Protein AF-A0A7K3NNM2-F1 (afdb_monomer_lite)

Structure (mmCIF, N/CA/C/O backbone):
data_AF-A0A7K3NNM2-F1
#
_entry.id   AF-A0A7K3NNM2-F1
#
loop_
_atom_site.group_PDB
_atom_site.id
_atom_site.type_symbol
_atom_site.label_atom_id
_atom_site.label_alt_id
_atom_site.label_comp_id
_atom_site.label_asym_id
_atom_site.label_entity_id
_atom_site.label_seq_id
_atom_site.pdbx_PDB_ins_code
_atom_site.Cartn_x
_atom_site.Cartn_y
_atom_site.Cartn_z
_atom_site.occupancy
_atom_site.B_iso_or_equiv
_atom_site.auth_seq_id
_atom_site.auth_comp_id
_atom_site.auth_asym_id
_atom_site.auth_atom_id
_atom_site.pdbx_PDB_model_num
ATOM 1 N N . MET A 1 1 ? 0.310 48.696 33.690 1.00 55.62 1 MET A N 1
ATOM 2 C CA . MET A 1 1 ? -0.389 47.398 33.503 1.00 55.62 1 MET A CA 1
ATOM 3 C C . MET A 1 1 ? -0.186 46.757 32.123 1.00 55.62 1 MET A C 1
ATOM 5 O O . MET A 1 1 ? -0.027 45.548 32.090 1.00 55.62 1 MET A O 1
ATOM 9 N N . ARG A 1 2 ? -0.108 47.506 31.006 1.00 59.81 2 ARG A N 1
ATOM 10 C CA . ARG A 1 2 ? 0.073 46.940 29.644 1.00 59.81 2 ARG A CA 1
ATOM 11 C C . ARG A 1 2 ? 1.343 46.089 29.453 1.00 59.81 2 ARG A C 1
ATOM 13 O O . ARG A 1 2 ? 1.249 44.982 28.946 1.00 59.81 2 ARG A O 1
ATOM 20 N N . ILE A 1 3 ? 2.492 46.555 29.951 1.00 65.06 3 ILE A N 1
ATOM 21 C CA . ILE A 1 3 ? 3.791 45.855 29.834 1.00 65.06 3 ILE A CA 1
ATOM 22 C C . ILE A 1 3 ? 3.766 44.475 30.513 1.00 65.06 3 ILE A C 1
ATOM 24 O O . ILE A 1 3 ? 4.333 43.512 30.011 1.00 65.06 3 ILE A O 1
ATOM 28 N N . ARG A 1 4 ? 3.049 44.359 31.635 1.00 65.56 4 ARG A N 1
ATOM 29 C CA . ARG A 1 4 ? 2.955 43.121 32.416 1.00 65.56 4 ARG A CA 1
ATOM 30 C C . ARG A 1 4 ? 2.168 42.036 31.668 1.00 65.56 4 ARG A C 1
ATOM 32 O O . ARG A 1 4 ? 2.555 40.872 31.702 1.00 65.56 4 ARG A O 1
ATOM 39 N N . ASN A 1 5 ? 1.135 42.437 30.925 1.00 67.75 5 ASN A N 1
ATOM 40 C CA . ASN A 1 5 ? 0.360 41.537 30.070 1.00 67.75 5 ASN A CA 1
ATOM 41 C C . ASN A 1 5 ? 1.146 41.133 28.816 1.00 67.75 5 ASN A C 1
ATOM 43 O O . ASN A 1 5 ? 1.059 39.985 28.399 1.00 67.75 5 ASN A O 1
ATOM 47 N N . SER A 1 6 ? 1.954 42.037 28.252 1.00 71.19 6 SER A N 1
ATOM 48 C CA . SER A 1 6 ? 2.845 41.721 27.127 1.00 71.19 6 SER A CA 1
ATOM 49 C C . SER A 1 6 ? 3.920 40.699 27.507 1.00 71.19 6 SER A C 1
ATOM 51 O O . SER A 1 6 ? 4.190 39.788 26.733 1.00 71.19 6 SER A O 1
ATOM 53 N N . ILE A 1 7 ? 4.484 40.804 28.716 1.00 77.38 7 ILE A N 1
ATOM 54 C CA . ILE A 1 7 ? 5.451 39.825 29.236 1.00 77.38 7 ILE A CA 1
ATOM 55 C C . ILE A 1 7 ? 4.769 38.474 29.475 1.00 77.38 7 ILE A C 1
ATOM 57 O O . ILE A 1 7 ? 5.290 37.448 29.049 1.00 77.38 7 ILE A O 1
ATOM 61 N N . ALA A 1 8 ? 3.584 38.461 30.092 1.00 76.44 8 ALA A N 1
ATOM 62 C CA . ALA A 1 8 ? 2.829 37.225 30.300 1.00 76.44 8 ALA A CA 1
ATOM 63 C C . ALA A 1 8 ? 2.472 36.537 28.970 1.00 76.44 8 ALA A C 1
ATOM 65 O O . ALA A 1 8 ? 2.639 35.327 28.838 1.00 76.44 8 ALA A O 1
ATOM 66 N N . LEU A 1 9 ? 2.056 37.310 27.961 1.00 83.25 9 LEU A N 1
ATOM 67 C CA . LEU A 1 9 ? 1.757 36.793 26.628 1.00 83.25 9 LEU A CA 1
ATOM 68 C C . LEU A 1 9 ? 3.010 36.221 25.950 1.00 83.25 9 LEU A C 1
ATOM 70 O O . LEU A 1 9 ? 2.953 35.131 25.390 1.00 83.25 9 LEU A O 1
ATOM 74 N N . ALA A 1 10 ? 4.149 36.913 26.050 1.00 80.94 10 ALA A N 1
ATOM 75 C CA . ALA A 1 10 ? 5.415 36.441 25.493 1.00 80.94 10 ALA A CA 1
ATOM 76 C C . ALA A 1 10 ? 5.859 35.110 26.120 1.00 80.94 10 ALA A C 1
ATOM 78 O O . ALA A 1 10 ? 6.292 34.210 25.404 1.00 80.94 10 ALA A O 1
ATOM 79 N N . VAL A 1 11 ? 5.690 34.951 27.436 1.00 84.06 11 VAL A N 1
ATOM 80 C CA . VAL A 1 11 ? 6.007 33.699 28.141 1.00 84.06 11 VAL A CA 1
ATOM 81 C C . VAL A 1 11 ? 5.080 32.563 27.701 1.00 84.06 11 VAL A C 1
ATOM 83 O O . VAL A 1 11 ? 5.553 31.456 27.454 1.00 84.06 11 VAL A O 1
ATOM 86 N N . VAL A 1 12 ? 3.780 32.822 27.539 1.00 84.75 12 VAL A N 1
ATOM 87 C CA . VAL A 1 12 ? 2.823 31.807 27.061 1.00 84.75 12 VAL A CA 1
ATOM 88 C C . VAL A 1 12 ? 3.140 31.374 25.629 1.00 84.75 12 VAL A C 1
ATOM 90 O O . VAL A 1 12 ? 3.158 30.178 25.346 1.00 84.75 12 VAL A O 1
ATOM 93 N N . VAL A 1 13 ? 3.455 32.316 24.737 1.00 84.25 13 VAL A N 1
ATOM 94 C CA . VAL A 1 13 ? 3.855 32.006 23.354 1.00 84.25 13 VAL A CA 1
ATOM 95 C C . VAL A 1 13 ? 5.139 31.180 23.333 1.00 84.25 13 VAL A C 1
ATOM 97 O O . VAL A 1 13 ? 5.210 30.188 22.610 1.00 84.25 13 VAL A O 1
ATOM 100 N N . LEU A 1 14 ? 6.123 31.529 24.166 1.00 88.56 14 LEU A N 1
ATOM 101 C CA . LEU A 1 14 ? 7.366 30.771 24.289 1.00 88.56 14 LEU A CA 1
ATOM 102 C C . LEU A 1 14 ? 7.102 29.330 24.751 1.00 88.56 14 LEU A C 1
ATOM 104 O O . LEU A 1 14 ? 7.646 28.392 24.175 1.00 88.56 14 LEU A O 1
ATOM 108 N N . LEU A 1 15 ? 6.234 29.140 25.748 1.00 85.44 15 LEU A N 1
ATOM 109 C CA . LEU A 1 15 ? 5.868 27.815 26.255 1.00 85.44 15 LEU A CA 1
ATOM 110 C C . LEU A 1 15 ? 5.147 26.969 25.202 1.00 85.44 15 LEU A C 1
ATOM 112 O O . LEU A 1 15 ? 5.466 25.790 25.049 1.00 85.44 15 LEU A O 1
ATOM 116 N N . LEU A 1 16 ? 4.222 27.562 24.443 1.00 82.81 16 LEU A N 1
ATOM 117 C CA . LEU A 1 16 ? 3.543 26.880 23.338 1.00 82.81 16 LEU A CA 1
ATOM 118 C C . LEU A 1 16 ? 4.524 26.495 22.227 1.00 82.81 16 LEU A C 1
ATOM 120 O O . LEU A 1 16 ? 4.447 25.388 21.698 1.00 82.81 16 LEU A O 1
ATOM 124 N N . PHE A 1 17 ? 5.484 27.368 21.917 1.00 82.69 17 PHE A N 1
ATOM 125 C CA . PHE A 1 17 ? 6.507 27.105 20.908 1.00 82.69 17 PHE A CA 1
ATOM 126 C C . PHE A 1 17 ? 7.436 25.960 21.328 1.00 82.69 17 PHE A C 1
ATOM 128 O O . PHE A 1 17 ? 7.659 25.024 20.563 1.00 82.69 17 PHE A O 1
ATOM 135 N N . VAL A 1 18 ? 7.914 25.976 22.576 1.00 83.69 18 VAL A N 1
ATOM 136 C CA . VAL A 1 18 ? 8.746 24.900 23.137 1.00 83.69 18 VAL A CA 1
ATOM 137 C C . VAL A 1 18 ? 7.967 23.586 23.214 1.00 83.69 18 VAL A C 1
ATOM 139 O O . VAL A 1 18 ? 8.508 22.539 22.865 1.00 83.69 18 VAL A O 1
ATOM 142 N N . SER A 1 19 ? 6.691 23.624 23.609 1.00 80.44 19 SER A N 1
ATOM 143 C CA . SER A 1 19 ? 5.825 22.441 23.650 1.00 80.44 19 SER A CA 1
ATOM 144 C C . SER A 1 19 ? 5.589 21.855 22.254 1.00 80.44 19 SER A C 1
ATOM 146 O O . SER A 1 19 ? 5.716 20.645 22.078 1.00 80.44 19 SER A O 1
ATOM 148 N N . GLY A 1 20 ? 5.343 22.699 21.247 1.00 73.00 20 GLY A N 1
ATOM 149 C CA . GLY A 1 20 ? 5.196 22.283 19.851 1.00 73.00 20 GLY A CA 1
ATOM 150 C C . GLY A 1 20 ? 6.476 21.672 19.277 1.00 73.00 20 GLY A C 1
ATOM 151 O O . GLY A 1 20 ? 6.425 20.614 18.651 1.00 73.00 20 GLY A O 1
ATOM 152 N N . ILE A 1 21 ? 7.640 22.271 19.556 1.00 76.00 21 ILE A N 1
ATOM 153 C CA . ILE A 1 21 ? 8.944 21.707 19.172 1.00 76.00 21 ILE A CA 1
ATOM 154 C C . ILE A 1 21 ? 9.175 20.366 19.869 1.00 76.00 21 ILE A C 1
ATOM 156 O O . ILE A 1 21 ? 9.575 19.403 19.223 1.00 76.00 21 ILE A O 1
ATOM 160 N N . PHE A 1 22 ? 8.898 20.268 21.170 1.00 76.19 22 PHE A N 1
ATOM 161 C CA . PHE A 1 22 ? 9.049 19.020 21.914 1.00 76.19 22 PHE A CA 1
ATOM 162 C C . PHE A 1 22 ? 8.107 17.929 21.391 1.00 76.19 22 PHE A C 1
ATOM 164 O O . PHE A 1 22 ? 8.519 16.777 21.263 1.00 76.19 22 PHE A O 1
ATOM 171 N N . TYR A 1 23 ? 6.872 18.286 21.029 1.00 71.81 23 TYR A N 1
ATOM 172 C CA . TYR A 1 23 ? 5.923 17.379 20.391 1.00 71.81 23 TYR A CA 1
ATOM 173 C C . TYR A 1 23 ? 6.449 16.898 19.032 1.00 71.81 23 TYR A C 1
ATOM 175 O O . TYR A 1 23 ? 6.486 15.694 18.796 1.00 71.81 23 TYR A O 1
ATOM 183 N N . HIS A 1 24 ? 6.962 17.788 18.179 1.00 63.34 24 HIS A N 1
ATOM 184 C CA . HIS A 1 24 ? 7.594 17.397 16.914 1.00 63.34 24 HIS A CA 1
ATOM 185 C C . HIS A 1 24 ? 8.869 16.565 17.102 1.00 63.34 24 HIS A C 1
ATOM 187 O O . HIS A 1 24 ? 9.098 15.631 16.345 1.00 63.34 24 HIS A O 1
ATOM 193 N N . LEU A 1 25 ? 9.689 16.826 18.117 1.00 64.81 25 LEU A N 1
ATOM 194 C CA . LEU A 1 25 ? 10.891 16.027 18.378 1.00 64.81 25 LEU A CA 1
ATOM 195 C C . LEU A 1 25 ? 10.556 14.644 18.952 1.00 64.81 25 LEU A C 1
ATOM 197 O O . LEU A 1 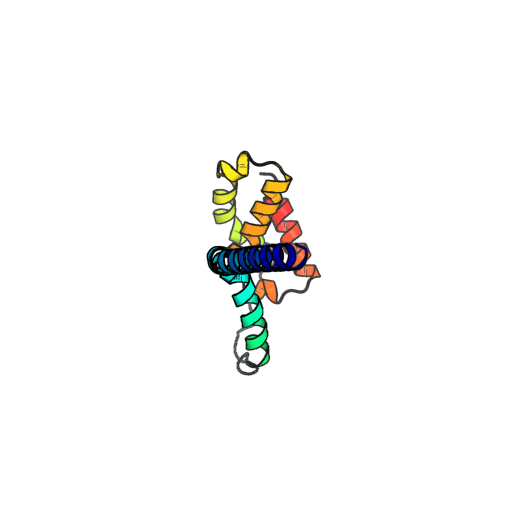25 ? 11.234 13.665 18.639 1.00 64.81 25 LEU A O 1
ATOM 201 N N . ARG A 1 26 ? 9.517 14.546 19.791 1.00 63.56 26 ARG A N 1
ATOM 202 C CA . ARG A 1 26 ? 9.120 13.293 20.447 1.00 63.56 26 ARG A CA 1
ATOM 203 C C . ARG A 1 26 ? 8.217 12.425 19.573 1.00 63.56 26 ARG A C 1
ATOM 205 O O . ARG A 1 26 ? 8.406 11.214 19.555 1.00 63.56 26 ARG A O 1
ATOM 212 N N . TYR A 1 27 ? 7.286 13.031 18.838 1.00 55.19 27 TYR A N 1
ATOM 213 C CA . TYR A 1 27 ? 6.331 12.335 17.970 1.00 55.19 27 TYR A CA 1
ATOM 214 C C . TYR A 1 27 ? 6.691 12.410 16.483 1.00 55.19 27 TYR A C 1
ATOM 216 O O . TYR A 1 27 ? 6.454 11.442 15.773 1.00 55.19 27 TYR A O 1
ATOM 224 N N . GLY A 1 28 ? 7.372 13.457 16.009 1.00 50.22 28 GLY A N 1
ATOM 225 C CA . GLY A 1 28 ? 7.900 13.514 14.632 1.00 50.22 28 GLY A CA 1
ATOM 226 C C . GLY A 1 28 ? 9.063 12.548 14.380 1.00 50.22 28 GLY A C 1
ATOM 227 O O . GLY A 1 28 ? 9.503 12.375 13.248 1.00 50.22 28 GLY A O 1
ATOM 228 N N . ARG A 1 29 ? 9.530 11.828 15.410 1.00 49.62 29 ARG A N 1
ATOM 229 C CA . ARG A 1 29 ? 10.414 10.669 15.235 1.00 49.62 29 ARG A CA 1
ATOM 230 C C . ARG A 1 29 ? 9.691 9.463 14.605 1.00 49.62 29 ARG A C 1
ATOM 232 O O . ARG A 1 29 ? 10.370 8.601 14.050 1.00 49.62 29 ARG A O 1
ATOM 239 N N . HIS A 1 30 ? 8.351 9.430 14.611 1.00 48.19 30 HIS A N 1
ATOM 240 C CA . HIS A 1 30 ? 7.566 8.501 13.785 1.00 48.19 30 HIS A CA 1
ATOM 241 C C . HIS A 1 30 ? 7.544 8.881 12.291 1.00 48.19 30 HIS A C 1
ATOM 243 O O . HIS A 1 30 ? 7.291 8.011 11.463 1.00 48.19 30 HIS A O 1
ATOM 249 N N . ASP A 1 31 ? 7.940 10.107 11.924 1.00 48.66 31 ASP A N 1
ATOM 250 C CA . ASP A 1 31 ? 8.125 10.539 10.529 1.00 48.66 31 ASP A CA 1
ATOM 251 C C . ASP A 1 31 ? 9.563 10.311 10.035 1.00 48.66 31 ASP A C 1
ATOM 253 O O . ASP A 1 31 ? 10.072 11.007 9.152 1.00 48.66 31 ASP A O 1
ATOM 257 N N . THR A 1 32 ? 10.236 9.286 10.568 1.00 50.78 32 THR A N 1
ATOM 258 C CA . THR A 1 32 ? 11.532 8.812 10.051 1.00 50.78 32 THR A CA 1
ATOM 259 C C . THR A 1 32 ? 11.439 8.396 8.577 1.00 50.78 32 THR A C 1
ATOM 261 O O . THR A 1 32 ? 12.444 8.336 7.877 1.00 50.78 32 THR A O 1
ATOM 264 N N . PHE A 1 33 ? 10.226 8.140 8.081 1.00 51.91 33 PHE A N 1
ATOM 265 C CA . PHE A 1 33 ? 9.964 7.779 6.695 1.00 51.91 33 PHE A CA 1
ATOM 266 C C . PHE A 1 33 ? 10.054 8.977 5.738 1.00 51.91 33 PHE A C 1
ATOM 268 O O . PHE A 1 33 ? 10.675 8.867 4.684 1.00 51.91 33 PHE A O 1
ATOM 275 N N . MET A 1 34 ? 9.498 10.138 6.107 1.00 47.22 34 MET A N 1
ATOM 276 C CA . MET A 1 34 ? 9.496 11.327 5.242 1.00 47.22 34 MET A CA 1
ATOM 277 C C . MET A 1 34 ? 10.884 11.981 5.183 1.00 47.22 34 MET A C 1
ATOM 279 O O . MET A 1 34 ? 11.313 12.441 4.125 1.00 47.22 34 MET A O 1
ATOM 283 N N . SER A 1 35 ? 11.627 11.961 6.295 1.00 50.78 35 SER A N 1
ATOM 284 C CA . SER A 1 35 ? 13.013 12.438 6.338 1.00 50.78 35 SER A CA 1
ATOM 285 C C . SER A 1 35 ? 13.969 11.522 5.567 1.00 50.78 35 SER A C 1
ATOM 287 O O . SER A 1 35 ? 14.782 12.031 4.798 1.00 50.78 35 SER A O 1
ATOM 289 N N . ASN A 1 36 ? 13.817 10.194 5.659 1.00 54.31 36 ASN A N 1
ATOM 290 C CA . ASN A 1 36 ? 14.580 9.252 4.830 1.00 54.31 36 ASN A CA 1
ATOM 291 C C . ASN A 1 36 ? 14.208 9.348 3.343 1.00 54.31 36 ASN A C 1
ATOM 293 O O . ASN A 1 36 ? 15.085 9.262 2.488 1.00 54.31 36 ASN A O 1
ATOM 297 N N . PHE A 1 37 ? 12.935 9.583 3.012 1.00 57.19 37 PHE A N 1
ATOM 298 C CA . PHE A 1 37 ? 12.489 9.765 1.629 1.00 57.19 37 PHE A CA 1
ATOM 299 C C . PHE A 1 37 ? 13.085 11.029 0.988 1.00 57.19 37 PHE A C 1
ATOM 301 O O . PHE A 1 37 ? 13.518 10.999 -0.165 1.00 57.19 37 PHE A O 1
ATOM 308 N N . LEU A 1 38 ? 13.165 12.132 1.740 1.00 54.94 38 LEU A N 1
ATOM 309 C CA . LEU A 1 38 ? 13.778 13.379 1.272 1.00 54.94 38 LEU A CA 1
ATOM 310 C C . LEU A 1 38 ? 15.313 13.306 1.236 1.00 54.94 38 LEU A C 1
ATOM 312 O O . LEU A 1 38 ? 15.911 13.802 0.280 1.00 54.94 38 LEU A O 1
ATOM 316 N N . ALA A 1 39 ? 15.946 12.649 2.213 1.00 54.50 39 ALA A N 1
ATOM 317 C CA . ALA A 1 39 ? 17.393 12.432 2.232 1.00 54.50 39 ALA A CA 1
ATOM 318 C C . ALA A 1 39 ? 17.854 11.528 1.073 1.00 54.50 39 ALA A C 1
ATOM 320 O O . ALA A 1 39 ? 18.817 11.852 0.376 1.00 54.50 39 ALA A O 1
ATOM 321 N N . TRP A 1 40 ? 17.116 10.450 0.783 1.00 50.28 40 TRP A N 1
ATOM 322 C CA . TRP A 1 40 ? 17.470 9.516 -0.289 1.00 50.28 40 TRP A CA 1
ATOM 323 C C . TRP A 1 40 ? 17.348 10.140 -1.685 1.00 50.28 40 TRP A C 1
ATOM 325 O O . TRP A 1 40 ? 18.173 9.866 -2.558 1.00 50.28 40 TRP A O 1
ATOM 335 N N . LYS A 1 41 ? 16.389 11.059 -1.884 1.00 54.50 41 LYS A N 1
ATOM 336 C CA . LYS A 1 41 ? 16.210 11.805 -3.143 1.00 54.50 41 LYS A CA 1
ATOM 337 C C . LYS A 1 41 ? 17.414 12.695 -3.492 1.00 54.50 41 LYS A C 1
ATOM 339 O O . LYS A 1 41 ? 17.606 13.024 -4.662 1.00 54.50 41 LYS A O 1
ATOM 344 N N . HIS A 1 42 ? 18.221 13.076 -2.498 1.00 46.88 42 HIS A N 1
ATOM 345 C CA . HIS A 1 42 ? 19.447 13.851 -2.697 1.00 46.88 42 HIS A CA 1
ATOM 346 C C . HIS A 1 42 ? 20.657 12.958 -3.023 1.00 46.88 42 HIS A C 1
ATOM 348 O O . HIS A 1 42 ? 21.463 13.316 -3.880 1.00 46.88 42 HIS A O 1
ATOM 354 N N . GLU A 1 43 ? 20.745 11.771 -2.416 1.00 45.00 43 GLU A N 1
ATOM 355 C CA . GLU A 1 43 ? 21.813 10.788 -2.668 1.00 45.00 43 GLU A CA 1
ATOM 356 C C . GLU A 1 43 ? 21.704 10.118 -4.048 1.00 45.00 43 GLU A C 1
ATOM 358 O O . GLU A 1 43 ? 22.712 9.786 -4.672 1.00 45.00 43 GLU A O 1
ATOM 363 N N . SER A 1 44 ? 20.491 9.979 -4.596 1.00 46.84 44 SER A N 1
ATOM 364 C CA . SER A 1 44 ? 20.309 9.362 -5.922 1.00 46.84 44 SER A CA 1
ATOM 365 C C . SER A 1 44 ? 20.781 10.242 -7.087 1.00 46.84 44 SER A C 1
ATOM 367 O O . SER A 1 44 ? 20.818 9.774 -8.224 1.00 46.84 44 SER A O 1
ATOM 369 N N . ARG A 1 45 ? 21.132 11.513 -6.841 1.00 49.53 45 ARG A N 1
ATOM 370 C CA . ARG A 1 45 ? 21.570 12.453 -7.886 1.00 49.53 45 ARG A CA 1
ATOM 371 C C . ARG A 1 45 ? 23.088 12.443 -8.113 1.00 49.53 45 ARG A C 1
ATOM 373 O O . ARG A 1 45 ? 23.537 12.946 -9.137 1.00 49.53 45 ARG A O 1
ATOM 380 N N . SER A 1 46 ? 23.861 11.855 -7.199 1.00 46.03 46 SER A N 1
ATOM 381 C CA . SER A 1 46 ? 25.331 11.785 -7.248 1.00 46.03 46 SER A CA 1
ATOM 382 C C . SER A 1 46 ? 25.888 10.387 -7.565 1.00 46.03 46 SER A C 1
ATOM 384 O O . SER A 1 46 ? 27.056 10.270 -7.924 1.00 46.03 46 SER A O 1
ATOM 386 N N . GLY A 1 47 ? 25.074 9.329 -7.507 1.00 44.69 47 GLY A N 1
ATOM 387 C CA . GLY A 1 47 ? 25.481 7.942 -7.788 1.00 44.69 47 GLY A CA 1
ATOM 388 C C . GLY A 1 47 ? 25.333 7.523 -9.254 1.00 44.69 47 GLY A C 1
ATOM 389 O O . GLY A 1 47 ? 24.684 6.524 -9.550 1.00 44.69 47 GLY A O 1
ATOM 390 N N . GLY A 1 48 ? 25.872 8.313 -10.183 1.00 46.66 48 GLY A N 1
ATOM 391 C CA . GLY A 1 48 ? 25.870 8.026 -11.618 1.00 46.66 48 GLY A CA 1
ATOM 392 C C . GLY A 1 48 ? 27.133 7.296 -12.073 1.00 46.66 48 GLY A C 1
ATOM 393 O O . GLY A 1 48 ? 27.983 7.914 -12.705 1.00 46.66 48 GLY A O 1
ATOM 394 N N . ARG A 1 49 ? 27.276 6.008 -11.752 1.00 44.66 49 ARG A N 1
ATOM 395 C CA . ARG A 1 49 ? 28.166 5.038 -12.427 1.00 44.66 49 ARG A CA 1
ATOM 396 C C . ARG A 1 49 ? 27.851 3.642 -11.885 1.00 44.66 49 ARG A C 1
ATOM 398 O O . ARG A 1 49 ? 27.557 3.513 -10.708 1.00 44.66 49 ARG A O 1
ATOM 405 N N . ASP A 1 50 ? 27.888 2.642 -12.760 1.00 45.97 50 ASP A N 1
ATOM 406 C CA . ASP A 1 50 ? 27.666 1.206 -12.497 1.00 45.97 50 ASP A CA 1
ATOM 407 C C . ASP A 1 50 ? 26.224 0.674 -12.581 1.00 45.97 50 ASP A C 1
ATOM 409 O O . ASP A 1 50 ? 25.752 -0.092 -11.743 1.00 45.97 50 ASP A O 1
ATOM 413 N N . VAL A 1 51 ? 25.536 0.983 -13.685 1.00 51.16 51 VAL A N 1
ATOM 414 C CA . VAL A 1 51 ? 24.399 0.174 -14.176 1.00 51.16 51 VAL A CA 1
ATOM 415 C C . VAL A 1 51 ? 24.802 -0.495 -15.497 1.00 51.16 51 VAL A C 1
ATOM 417 O O . VAL A 1 51 ? 24.199 -0.260 -16.537 1.00 51.16 51 VAL A O 1
ATOM 420 N N . GLY A 1 52 ? 25.906 -1.249 -15.469 1.00 45.88 52 GLY A N 1
ATOM 421 C CA . GLY A 1 52 ? 26.535 -1.824 -16.666 1.00 45.88 52 GLY A CA 1
ATOM 422 C C . GLY A 1 52 ? 26.157 -3.268 -17.011 1.00 45.88 52 GLY A C 1
ATOM 423 O O . GLY A 1 52 ? 26.229 -3.615 -18.177 1.00 45.88 52 GLY A O 1
ATOM 424 N N . ASP A 1 53 ? 25.718 -4.102 -16.059 1.00 43.72 53 ASP A N 1
ATOM 425 C CA . ASP A 1 53 ? 25.660 -5.562 -16.289 1.00 43.72 53 ASP A CA 1
ATOM 426 C C . ASP A 1 53 ? 24.467 -6.264 -15.614 1.00 43.72 53 ASP A C 1
ATOM 428 O O . ASP A 1 53 ? 24.606 -7.229 -14.859 1.00 43.72 53 ASP A O 1
ATOM 432 N N . ARG A 1 54 ? 23.238 -5.810 -15.883 1.00 48.09 54 ARG A N 1
ATOM 433 C CA . ARG A 1 54 ? 22.044 -6.623 -15.592 1.00 48.09 54 ARG A CA 1
ATOM 434 C C . ARG A 1 54 ? 21.455 -7.135 -16.898 1.00 48.09 54 ARG A C 1
ATOM 436 O O . ARG A 1 54 ? 20.976 -6.345 -17.706 1.00 48.09 54 ARG A O 1
ATOM 443 N N . ARG A 1 55 ? 21.481 -8.466 -17.078 1.00 47.09 55 ARG A N 1
ATOM 444 C CA . ARG A 1 55 ? 20.718 -9.181 -18.121 1.00 47.09 55 ARG A CA 1
ATOM 445 C C . ARG A 1 55 ? 19.311 -8.575 -18.212 1.00 47.09 55 ARG A C 1
ATOM 447 O O . ARG A 1 55 ? 18.741 -8.315 -17.149 1.00 47.09 55 ARG A O 1
ATOM 454 N N . PRO A 1 56 ? 18.754 -8.366 -19.422 1.00 42.66 56 PRO A N 1
ATOM 455 C CA . PRO A 1 56 ? 17.435 -7.769 -19.572 1.00 42.66 56 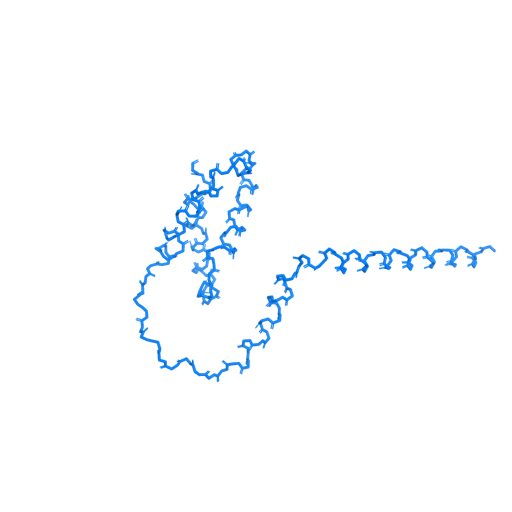PRO A CA 1
ATOM 456 C C . PRO A 1 56 ? 16.459 -8.625 -18.764 1.00 42.66 56 PRO A C 1
ATOM 458 O O . PRO A 1 56 ? 16.334 -9.822 -19.051 1.00 42.66 56 PRO A O 1
ATOM 461 N N . PRO A 1 57 ? 15.854 -8.091 -17.688 1.00 51.53 57 PRO A N 1
ATOM 462 C CA . PRO A 1 57 ? 14.945 -8.887 -16.893 1.00 51.53 57 PRO A CA 1
ATOM 463 C C . PRO A 1 57 ? 13.815 -9.307 -17.825 1.00 51.53 57 PRO A C 1
ATOM 465 O O . PRO A 1 57 ? 13.282 -8.477 -18.564 1.00 51.53 57 PRO A O 1
ATOM 468 N N . GLN A 1 58 ? 13.485 -10.601 -17.815 1.00 54.12 58 GLN A N 1
ATOM 469 C CA . GLN A 1 58 ? 12.246 -11.088 -18.409 1.00 54.12 58 GLN A CA 1
ATOM 470 C C . GLN A 1 58 ? 11.146 -10.109 -18.001 1.00 54.12 58 GLN A C 1
ATOM 472 O O . GLN A 1 58 ? 11.014 -9.798 -16.814 1.00 54.12 58 GLN A O 1
ATOM 477 N N . THR A 1 59 ? 10.442 -9.544 -18.977 1.00 68.81 59 THR A N 1
ATOM 478 C CA . THR A 1 59 ? 9.401 -8.536 -18.775 1.00 68.81 59 THR A CA 1
ATOM 479 C C . THR A 1 59 ? 8.201 -9.198 -18.112 1.00 68.81 59 THR A C 1
ATOM 481 O O . THR A 1 59 ? 7.187 -9.486 -18.742 1.00 68.81 59 THR A O 1
ATOM 484 N N . ILE A 1 60 ? 8.333 -9.493 -16.818 1.00 72.94 60 ILE A N 1
ATOM 485 C CA . ILE A 1 60 ? 7.239 -9.969 -15.985 1.00 72.94 60 ILE A CA 1
ATOM 486 C C . ILE A 1 60 ? 6.153 -8.890 -16.063 1.00 72.94 60 ILE A C 1
ATOM 488 O O . ILE A 1 60 ? 6.446 -7.722 -15.776 1.00 72.94 60 ILE A O 1
ATOM 492 N N . PRO A 1 61 ? 4.914 -9.240 -16.452 1.00 85.94 61 PRO A N 1
ATOM 493 C CA . PRO A 1 61 ? 3.818 -8.287 -16.482 1.00 85.94 61 P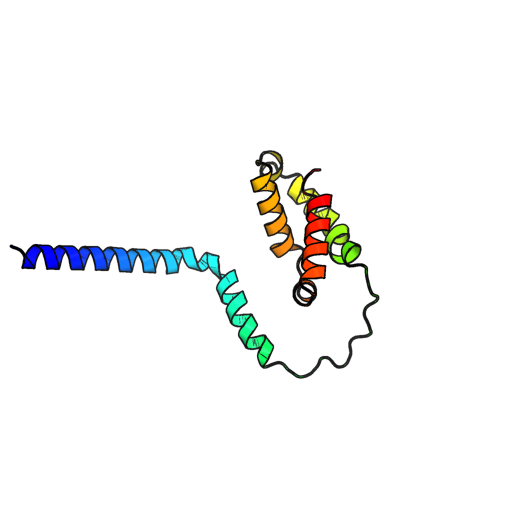RO A CA 1
ATOM 494 C C . PRO A 1 61 ? 3.679 -7.577 -15.132 1.00 85.94 61 PRO A C 1
ATOM 496 O O . PRO A 1 61 ? 3.777 -8.208 -14.079 1.00 85.94 61 PRO A O 1
ATOM 499 N N . LEU A 1 62 ? 3.424 -6.266 -15.146 1.00 84.81 62 LEU A N 1
ATOM 500 C CA . LEU A 1 62 ? 3.326 -5.465 -13.918 1.00 84.81 62 LEU A CA 1
ATOM 501 C C . LEU A 1 62 ? 2.281 -6.019 -12.932 1.00 84.81 62 LEU A C 1
ATOM 503 O O . LEU A 1 62 ? 2.497 -5.977 -11.723 1.00 84.81 62 LEU A O 1
ATOM 507 N N . SER A 1 63 ? 1.189 -6.598 -13.441 1.00 84.50 63 SER A N 1
ATOM 508 C CA . SER A 1 63 ? 0.185 -7.295 -12.628 1.00 84.50 63 SER A CA 1
ATOM 509 C C . SER A 1 63 ? 0.770 -8.508 -11.904 1.00 84.50 63 SER A C 1
ATOM 511 O O . SER A 1 63 ? 0.613 -8.629 -10.694 1.00 84.50 63 SER A O 1
ATOM 513 N N . ALA A 1 64 ? 1.524 -9.354 -12.606 1.00 86.56 64 ALA A N 1
ATOM 514 C CA . ALA A 1 64 ? 2.157 -10.527 -12.012 1.00 86.56 64 ALA A CA 1
ATOM 515 C C . ALA A 1 64 ? 3.176 -10.128 -10.938 1.00 86.56 64 ALA A C 1
ATOM 517 O O . ALA A 1 64 ? 3.269 -10.749 -9.878 1.00 86.56 64 ALA A O 1
ATOM 518 N N . ARG A 1 65 ? 3.912 -9.040 -11.187 1.00 84.94 65 ARG A N 1
ATOM 519 C CA . ARG A 1 65 ? 4.952 -8.552 -10.283 1.00 84.94 65 ARG A CA 1
ATOM 520 C C . ARG A 1 65 ? 4.405 -7.919 -9.002 1.00 84.94 65 ARG A C 1
ATOM 522 O O . ARG A 1 65 ? 4.965 -8.176 -7.939 1.00 84.94 65 ARG A O 1
ATOM 529 N N . TYR A 1 66 ? 3.364 -7.094 -9.102 1.00 90.19 66 TYR A N 1
ATOM 530 C CA . TYR A 1 66 ? 2.893 -6.255 -7.990 1.00 90.19 66 TYR A CA 1
ATOM 531 C C . TYR A 1 66 ? 1.523 -6.652 -7.433 1.00 90.19 66 TYR A C 1
ATOM 533 O O . TYR A 1 66 ? 1.206 -6.302 -6.304 1.00 90.19 66 TYR A O 1
ATOM 541 N N . VAL A 1 67 ? 0.701 -7.378 -8.188 1.00 89.31 67 VAL A N 1
ATOM 542 C CA . VAL A 1 67 ? -0.642 -7.787 -7.751 1.00 89.31 67 VAL A CA 1
ATOM 543 C C . VAL A 1 67 ? -0.636 -9.256 -7.355 1.00 89.31 67 VAL A C 1
ATOM 545 O O . VAL A 1 67 ? -0.953 -9.572 -6.210 1.00 89.31 67 VAL A O 1
ATOM 548 N N . ASP A 1 68 ? -0.219 -10.146 -8.256 1.00 89.56 68 ASP A N 1
ATOM 549 C CA . ASP A 1 68 ? -0.315 -11.595 -8.031 1.00 89.56 68 ASP A CA 1
ATOM 550 C C . ASP A 1 68 ? 0.711 -12.076 -7.003 1.00 89.56 68 ASP A C 1
ATOM 552 O O . ASP A 1 68 ? 0.382 -12.837 -6.096 1.00 89.56 68 ASP A O 1
ATOM 556 N N . LYS A 1 69 ? 1.945 -11.562 -7.074 1.00 87.00 69 LYS A N 1
ATOM 557 C CA . LYS A 1 69 ? 2.993 -11.869 -6.092 1.00 87.00 69 LYS A CA 1
ATOM 558 C C . LYS A 1 69 ? 2.613 -11.462 -4.662 1.00 87.00 69 LYS A C 1
ATOM 560 O O . LYS A 1 69 ? 3.041 -12.115 -3.718 1.00 87.00 69 LYS A O 1
ATOM 565 N N . ALA A 1 70 ? 1.823 -10.400 -4.507 1.00 87.31 70 ALA A N 1
ATOM 566 C CA . ALA A 1 70 ? 1.394 -9.885 -3.208 1.00 87.31 70 ALA A CA 1
ATOM 567 C C . ALA A 1 70 ? 0.177 -10.630 -2.627 1.00 87.31 70 ALA A C 1
ATOM 569 O O . ALA A 1 70 ? -0.151 -10.437 -1.458 1.00 87.31 70 ALA A O 1
ATOM 570 N N . ALA A 1 71 ? -0.487 -11.489 -3.413 1.00 88.62 71 ALA A N 1
ATOM 571 C CA . ALA A 1 71 ? -1.697 -12.204 -3.012 1.00 88.62 71 ALA A CA 1
ATOM 572 C C . ALA A 1 71 ? -1.629 -12.895 -1.632 1.00 88.62 71 ALA A C 1
ATOM 574 O O . ALA A 1 71 ? -2.571 -12.703 -0.861 1.00 88.62 71 ALA A O 1
ATOM 575 N N . PRO A 1 72 ? -0.576 -13.663 -1.269 1.00 88.56 72 PRO A N 1
ATOM 576 C CA . PRO A 1 72 ? -0.539 -14.340 0.029 1.00 88.56 72 PRO A CA 1
ATOM 577 C C . PRO A 1 72 ? -0.496 -13.356 1.205 1.00 88.56 72 PRO A C 1
ATOM 579 O O . PRO A 1 72 ? -1.263 -13.501 2.157 1.00 88.56 72 PRO A O 1
ATOM 582 N N . ASP A 1 73 ? 0.338 -12.319 1.122 1.00 88.69 73 ASP A N 1
ATOM 583 C CA . ASP A 1 73 ? 0.495 -11.349 2.209 1.00 88.69 73 ASP A CA 1
ATOM 584 C C . ASP A 1 73 ? -0.749 -10.462 2.349 1.00 88.69 73 ASP A C 1
ATOM 586 O O . ASP A 1 73 ? -1.207 -10.173 3.459 1.00 88.69 73 ASP A O 1
ATOM 590 N N . VAL A 1 74 ? -1.350 -10.076 1.218 1.00 91.19 74 VAL A N 1
ATOM 591 C CA . VAL A 1 74 ? -2.600 -9.309 1.199 1.00 91.19 74 VAL A CA 1
ATOM 592 C C . VAL A 1 74 ? -3.753 -10.140 1.753 1.00 91.19 74 VAL A C 1
ATOM 594 O O . VAL A 1 74 ? -4.543 -9.609 2.527 1.00 91.19 74 VAL A O 1
ATOM 597 N N . ALA A 1 75 ? -3.842 -11.435 1.429 1.00 88.62 75 ALA A N 1
ATOM 598 C CA . ALA A 1 75 ? -4.888 -12.319 1.947 1.00 88.62 75 ALA A CA 1
ATOM 599 C C . ALA A 1 75 ? -4.872 -12.393 3.482 1.00 88.62 75 ALA A C 1
ATOM 601 O O . ALA A 1 75 ? -5.925 -12.314 4.121 1.00 88.62 75 ALA A O 1
ATOM 602 N N . ILE A 1 76 ? -3.680 -12.468 4.084 1.00 89.12 76 ILE A N 1
ATOM 603 C CA . ILE A 1 76 ? -3.518 -12.415 5.541 1.00 89.12 76 ILE A CA 1
ATOM 604 C C . ILE A 1 76 ? -3.987 -11.052 6.063 1.00 89.12 76 ILE A C 1
ATOM 606 O O . ILE A 1 76 ? -4.813 -10.994 6.974 1.00 89.12 76 ILE A O 1
ATOM 610 N N . PHE A 1 77 ? -3.536 -9.954 5.454 1.00 91.00 77 PHE A N 1
ATOM 611 C CA . PHE A 1 77 ? -3.896 -8.599 5.871 1.00 91.00 77 PHE A CA 1
ATOM 612 C C . PHE A 1 77 ? -5.407 -8.324 5.822 1.00 91.00 77 PHE A C 1
ATOM 614 O O . PHE A 1 77 ? -5.985 -7.865 6.811 1.00 91.00 77 PHE A O 1
ATOM 621 N N . VAL A 1 78 ? -6.079 -8.656 4.716 1.00 90.38 78 VAL A N 1
ATOM 622 C CA . VAL A 1 78 ? -7.527 -8.423 4.559 1.00 90.38 78 VAL A CA 1
ATOM 623 C C . VAL A 1 78 ? -8.374 -9.350 5.432 1.00 90.38 78 VAL A C 1
ATOM 625 O O . VAL A 1 78 ? -9.549 -9.075 5.676 1.00 90.38 78 VAL A O 1
ATOM 628 N N . SER A 1 79 ? -7.796 -10.446 5.935 1.00 89.62 79 SER A N 1
ATOM 629 C CA . SER A 1 79 ? -8.463 -11.332 6.891 1.00 89.62 79 SER A CA 1
ATOM 630 C C . SER A 1 79 ? -8.507 -10.773 8.319 1.00 89.62 79 SER A C 1
ATOM 632 O O . SER A 1 79 ? -9.316 -11.236 9.128 1.00 89.62 79 SER A O 1
ATOM 634 N N . THR A 1 80 ? -7.694 -9.755 8.629 1.00 90.88 80 THR A N 1
ATOM 635 C CA . THR A 1 80 ? -7.619 -9.174 9.975 1.00 90.88 80 THR A CA 1
ATOM 636 C C . THR A 1 80 ? -8.946 -8.517 10.396 1.00 90.88 80 THR A C 1
ATOM 638 O O . THR A 1 80 ? -9.629 -7.892 9.573 1.00 90.88 80 THR A O 1
ATOM 641 N N . PRO A 1 81 ? -9.334 -8.591 11.687 1.00 89.38 81 PRO A N 1
ATOM 642 C CA . PRO A 1 81 ? -10.554 -7.946 12.182 1.00 89.38 81 PRO A CA 1
ATOM 643 C C . PRO A 1 81 ? -10.567 -6.433 11.949 1.00 89.38 81 PRO A C 1
ATOM 645 O O . PRO A 1 81 ? -11.617 -5.856 11.674 1.00 89.38 81 PRO A O 1
ATOM 648 N N . GLU A 1 82 ? -9.396 -5.804 12.034 1.00 87.75 82 GLU A N 1
ATOM 649 C CA . GLU A 1 82 ? -9.209 -4.368 11.838 1.00 87.75 82 GLU A CA 1
ATOM 650 C C . GLU A 1 82 ? -9.459 -3.907 10.405 1.00 87.75 82 GLU A C 1
ATOM 652 O O . GLU A 1 82 ? -9.793 -2.741 10.190 1.00 87.75 82 GLU A O 1
ATOM 657 N N . PHE A 1 83 ? -9.237 -4.782 9.424 1.00 89.94 83 PHE A N 1
ATOM 658 C CA . PHE A 1 83 ? -9.561 -4.509 8.034 1.00 89.94 83 PHE A CA 1
ATOM 659 C C . PHE A 1 83 ? -11.035 -4.815 7.766 1.00 89.94 83 PHE A C 1
ATOM 661 O O . PHE A 1 83 ? -11.758 -3.967 7.254 1.00 89.94 83 PHE A O 1
ATOM 668 N N . ARG A 1 84 ? -11.521 -5.994 8.176 1.00 89.12 84 ARG A N 1
ATOM 669 C CA . ARG A 1 84 ? -12.893 -6.451 7.886 1.00 89.12 84 ARG A CA 1
ATOM 670 C C . ARG A 1 84 ? -13.986 -5.576 8.489 1.00 89.12 84 ARG A C 1
ATOM 672 O O . ARG A 1 84 ? -15.020 -5.386 7.861 1.00 89.12 84 ARG A O 1
ATOM 679 N N . LYS A 1 85 ? -13.776 -5.064 9.703 1.00 90.62 85 LYS A N 1
ATOM 680 C CA . LYS A 1 85 ? -14.757 -4.216 10.401 1.00 90.62 85 LYS A CA 1
ATOM 681 C C . LYS A 1 85 ? -14.663 -2.742 10.004 1.00 90.62 85 LYS A C 1
ATOM 683 O O . LYS A 1 85 ? -15.488 -1.948 10.446 1.00 90.62 85 LYS A O 1
ATOM 688 N N . ALA A 1 86 ? -13.655 -2.364 9.219 1.00 90.44 86 ALA A N 1
ATOM 689 C CA . ALA A 1 86 ? -13.446 -0.978 8.850 1.00 90.44 86 ALA A CA 1
ATOM 690 C C . ALA A 1 86 ? -14.411 -0.531 7.731 1.00 90.44 86 ALA A C 1
ATOM 692 O O . ALA A 1 86 ? -14.697 -1.301 6.804 1.00 90.44 86 ALA A O 1
ATOM 693 N N . PRO A 1 87 ? -14.867 0.733 7.770 1.00 92.25 87 PRO A N 1
ATOM 694 C CA . PRO A 1 87 ? -15.531 1.386 6.646 1.00 92.25 87 PRO A CA 1
ATOM 695 C C . PRO A 1 87 ? -14.728 1.287 5.335 1.00 92.25 87 PRO A C 1
ATOM 697 O O . PRO A 1 87 ? -13.512 1.082 5.342 1.00 92.25 87 PRO A O 1
ATOM 700 N N . LEU A 1 88 ? -15.402 1.394 4.185 1.00 89.81 88 LEU A N 1
ATOM 701 C CA . LEU A 1 88 ? -14.793 1.170 2.862 1.00 89.81 88 LEU A CA 1
ATOM 702 C C . LEU A 1 88 ? -13.647 2.149 2.543 1.00 89.81 88 LEU A C 1
ATOM 704 O O . LEU A 1 88 ? -12.628 1.751 1.983 1.00 89.81 88 LEU A O 1
ATOM 708 N N . ASP A 1 89 ? -13.808 3.414 2.905 1.00 90.56 89 ASP A N 1
ATOM 709 C CA . ASP A 1 89 ? -12.801 4.472 2.810 1.00 90.56 89 ASP A CA 1
ATOM 710 C C . ASP A 1 89 ? -11.553 4.145 3.643 1.00 90.56 89 ASP A C 1
ATOM 712 O O . ASP A 1 89 ? -10.431 4.218 3.136 1.00 90.56 89 ASP A O 1
ATOM 716 N N . ILE A 1 90 ? -11.744 3.662 4.874 1.00 90.19 90 ILE A N 1
ATOM 717 C CA . ILE A 1 90 ? -10.648 3.225 5.746 1.00 90.19 90 ILE A CA 1
ATOM 718 C C . ILE A 1 90 ? -9.966 1.970 5.192 1.00 90.19 90 ILE A C 1
ATOM 720 O O . ILE A 1 90 ? -8.739 1.887 5.205 1.00 90.19 90 ILE A O 1
ATOM 724 N N . ARG A 1 91 ? -10.722 1.010 4.644 1.00 91.00 91 ARG A N 1
ATOM 725 C CA . ARG A 1 91 ? -10.153 -0.164 3.960 1.00 91.00 91 ARG A CA 1
ATOM 726 C C . ARG A 1 91 ? -9.301 0.235 2.758 1.00 91.00 91 ARG A C 1
ATOM 728 O O . ARG A 1 91 ? -8.207 -0.299 2.590 1.00 91.00 91 ARG A O 1
ATOM 735 N N . ARG A 1 92 ? -9.753 1.206 1.960 1.00 90.38 92 ARG A N 1
ATOM 736 C CA . ARG A 1 92 ? -8.983 1.744 0.830 1.00 90.38 92 ARG A CA 1
ATOM 737 C C . ARG A 1 92 ? -7.672 2.371 1.294 1.00 90.38 92 ARG A C 1
ATOM 739 O O . ARG A 1 92 ? -6.633 2.059 0.721 1.00 90.38 92 ARG A O 1
ATOM 746 N N . MET A 1 93 ? -7.704 3.200 2.336 1.00 92.00 93 MET A N 1
ATOM 747 C CA . MET A 1 93 ? -6.485 3.777 2.912 1.00 92.00 93 MET A CA 1
ATOM 748 C C . MET A 1 93 ? -5.527 2.699 3.427 1.00 92.00 93 MET A C 1
ATOM 750 O O . MET A 1 93 ? -4.348 2.722 3.088 1.00 92.00 93 MET A O 1
ATOM 754 N N . LYS A 1 94 ? -6.040 1.718 4.174 1.00 89.12 94 LYS A N 1
ATOM 755 C CA . LYS A 1 94 ? -5.256 0.607 4.728 1.00 89.12 94 LYS A CA 1
ATOM 756 C C . LYS A 1 94 ? -4.599 -0.259 3.652 1.00 89.12 94 LYS A C 1
ATOM 758 O O . LYS A 1 94 ? -3.451 -0.660 3.805 1.00 89.12 94 LYS A O 1
ATOM 763 N N . LEU A 1 95 ? -5.295 -0.541 2.551 1.00 91.94 95 LEU A N 1
ATOM 764 C CA . LEU A 1 95 ? -4.706 -1.257 1.414 1.00 91.94 95 LEU A CA 1
ATOM 765 C C . LEU A 1 95 ? -3.663 -0.427 0.675 1.00 91.94 95 LEU A C 1
ATOM 767 O O . LEU A 1 95 ? -2.677 -0.986 0.203 1.00 91.94 95 LEU A O 1
ATOM 771 N N . LEU A 1 96 ? -3.872 0.886 0.556 1.00 92.94 96 LEU A N 1
ATOM 772 C CA . LEU A 1 96 ? -2.894 1.780 -0.061 1.00 92.94 96 LEU A CA 1
ATOM 773 C C . LEU A 1 96 ? -1.608 1.811 0.770 1.00 92.94 96 LEU A C 1
ATOM 775 O O . LEU A 1 96 ? -0.523 1.670 0.218 1.00 92.94 96 LEU A O 1
ATOM 779 N N . GLU A 1 97 ? -1.745 1.930 2.088 1.00 89.75 97 GLU A N 1
ATOM 780 C CA . GLU A 1 97 ? -0.638 1.852 3.039 1.00 89.75 97 GLU A CA 1
ATOM 781 C C . GLU A 1 97 ? 0.068 0.492 2.974 1.00 89.75 97 GLU A C 1
ATOM 783 O O . GLU A 1 97 ? 1.292 0.422 2.896 1.00 89.75 97 GLU A O 1
ATOM 788 N N . PHE A 1 98 ? -0.687 -0.606 2.925 1.00 91.50 98 PHE A N 1
ATOM 789 C CA . PHE A 1 98 ? -0.101 -1.930 2.746 1.00 91.50 98 PHE A CA 1
ATOM 790 C C . PHE A 1 98 ? 0.708 -2.012 1.445 1.00 91.50 98 PHE A C 1
ATOM 792 O O . PHE A 1 98 ? 1.847 -2.479 1.450 1.00 91.50 98 PHE A O 1
ATOM 799 N N . PHE A 1 99 ? 0.143 -1.534 0.333 1.00 92.56 99 PHE A N 1
ATOM 800 C CA . PHE A 1 99 ? 0.811 -1.549 -0.962 1.00 92.56 99 PHE A CA 1
ATOM 801 C C . PHE A 1 99 ? 2.125 -0.765 -0.918 1.00 92.56 99 PHE A C 1
ATOM 803 O O . PHE A 1 99 ? 3.166 -1.285 -1.316 1.00 92.56 99 PHE A O 1
ATOM 810 N N . THR A 1 100 ? 2.108 0.463 -0.400 1.00 87.88 100 THR A N 1
ATOM 811 C CA . THR A 1 100 ? 3.305 1.311 -0.350 1.00 87.88 100 THR A CA 1
ATOM 812 C C . THR A 1 100 ? 4.385 0.751 0.570 1.00 87.88 100 THR A C 1
ATOM 814 O O . THR A 1 100 ? 5.565 0.918 0.274 1.00 87.88 100 THR A O 1
ATOM 817 N N . LEU A 1 101 ? 4.010 0.067 1.655 1.00 85.38 101 LEU A N 1
ATOM 818 C CA . LEU A 1 101 ? 4.958 -0.460 2.639 1.00 85.38 101 LEU A CA 1
ATOM 819 C C . LEU A 1 101 ? 5.491 -1.858 2.314 1.00 85.38 101 LEU A C 1
ATOM 821 O O . LEU A 1 101 ? 6.606 -2.191 2.718 1.00 85.38 101 LEU A O 1
ATOM 825 N N . LYS A 1 102 ? 4.687 -2.710 1.671 1.00 87.12 102 LYS A N 1
ATOM 826 C CA . LYS A 1 102 ? 4.983 -4.147 1.524 1.00 87.12 102 LYS A CA 1
ATOM 827 C C . LYS A 1 102 ? 5.141 -4.603 0.080 1.00 87.12 102 LYS A C 1
ATOM 829 O O . LYS A 1 102 ? 5.753 -5.641 -0.147 1.00 87.12 102 LYS A O 1
ATOM 834 N N . VAL A 1 103 ? 4.611 -3.850 -0.882 1.00 88.38 103 VAL A N 1
ATOM 835 C CA . VAL A 1 103 ? 4.539 -4.269 -2.291 1.00 88.38 103 VAL A CA 1
ATOM 836 C C . VAL A 1 103 ? 5.365 -3.361 -3.201 1.00 88.38 103 VAL A C 1
ATOM 838 O O . VAL A 1 103 ? 6.046 -3.851 -4.102 1.00 88.38 103 VAL A O 1
ATOM 841 N N . ALA A 1 104 ? 5.330 -2.048 -2.970 1.00 88.75 104 ALA A N 1
ATOM 842 C CA . ALA A 1 104 ? 6.069 -1.069 -3.753 1.00 88.75 104 ALA A CA 1
ATOM 843 C C . ALA A 1 104 ? 7.579 -1.194 -3.495 1.00 88.75 104 ALA A C 1
ATOM 845 O O . ALA A 1 104 ? 8.097 -0.769 -2.464 1.00 88.75 104 ALA A O 1
ATOM 846 N N . ASP A 1 105 ? 8.289 -1.783 -4.455 1.00 85.62 105 ASP A N 1
ATOM 847 C CA . ASP A 1 105 ? 9.743 -1.916 -4.432 1.00 85.62 105 ASP A CA 1
ATOM 848 C C . ASP A 1 105 ? 10.441 -0.738 -5.137 1.00 85.62 105 ASP A C 1
ATOM 850 O O . ASP A 1 105 ? 9.816 0.200 -5.640 1.00 85.62 105 ASP A O 1
ATOM 854 N N . ARG A 1 106 ? 11.778 -0.774 -5.185 1.00 78.12 106 ARG A N 1
ATOM 855 C CA . ARG A 1 106 ? 12.579 0.249 -5.878 1.00 78.12 106 ARG A CA 1
ATOM 856 C C . ARG A 1 106 ? 12.175 0.405 -7.346 1.00 78.12 106 ARG A C 1
ATOM 858 O O . ARG A 1 106 ? 12.174 1.522 -7.854 1.00 78.12 106 ARG A O 1
ATOM 865 N N . ASP A 1 107 ? 11.825 -0.691 -8.009 1.00 80.69 107 ASP A N 1
ATOM 866 C CA . ASP A 1 107 ? 11.478 -0.676 -9.427 1.00 80.69 107 ASP A CA 1
ATOM 867 C C . ASP A 1 107 ? 10.096 -0.056 -9.654 1.00 80.69 107 ASP A C 1
ATOM 869 O O . ASP A 1 107 ? 9.902 0.634 -10.653 1.00 80.69 107 ASP A O 1
ATOM 873 N N . PHE A 1 108 ? 9.171 -0.187 -8.696 1.00 85.44 108 PHE A N 1
ATOM 874 C CA . PHE A 1 108 ? 7.877 0.493 -8.739 1.00 85.44 108 PHE A CA 1
ATOM 875 C C . PHE A 1 108 ? 8.051 2.016 -8.800 1.00 85.44 108 PHE A C 1
ATOM 877 O O . PHE A 1 108 ? 7.343 2.704 -9.534 1.00 85.44 108 PHE A O 1
ATOM 884 N N . MET A 1 109 ? 9.036 2.559 -8.076 1.00 82.19 109 MET A N 1
ATOM 885 C CA . MET A 1 109 ? 9.322 3.999 -8.068 1.00 82.19 109 MET A CA 1
ATOM 886 C C . MET A 1 109 ? 9.854 4.512 -9.412 1.00 82.19 109 MET A C 1
ATOM 888 O O . MET A 1 109 ? 9.661 5.689 -9.727 1.00 82.19 109 MET A O 1
ATOM 892 N N . LEU A 1 110 ? 10.471 3.636 -10.209 1.00 83.62 110 LEU A N 1
ATOM 893 C CA . LEU A 1 110 ? 11.017 3.943 -11.534 1.00 83.62 110 LEU A CA 1
ATOM 894 C C . LEU A 1 110 ? 9.973 3.843 -12.655 1.00 83.62 110 LEU A C 1
ATOM 896 O O . LEU A 1 110 ? 10.247 4.270 -13.775 1.00 83.62 110 LEU A O 1
ATOM 900 N N . LEU A 1 111 ? 8.784 3.303 -12.369 1.00 82.25 111 LEU A N 1
ATOM 901 C CA . LEU A 1 111 ? 7.690 3.243 -13.334 1.00 82.25 111 LEU A CA 1
ATOM 902 C C . LEU A 1 111 ? 7.190 4.645 -13.712 1.00 82.25 111 LEU A C 1
ATOM 904 O O . LEU A 1 111 ? 7.255 5.592 -12.918 1.00 82.25 111 LEU A O 1
ATOM 908 N N . SER A 1 112 ? 6.625 4.748 -14.916 1.00 83.75 112 SER A N 1
ATOM 909 C CA . SER A 1 112 ? 5.886 5.935 -15.340 1.00 83.75 112 SER A CA 1
ATOM 910 C C . SER A 1 112 ? 4.673 6.168 -14.431 1.00 83.75 112 SER A C 1
ATOM 912 O O . SER A 1 112 ? 4.122 5.224 -13.859 1.00 83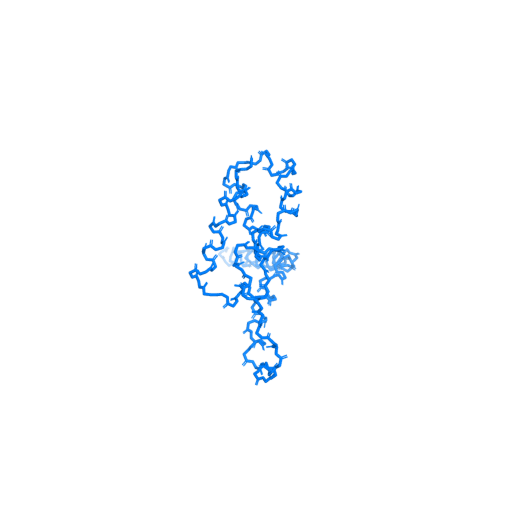.75 112 SER A O 1
ATOM 914 N N . ASP A 1 113 ? 4.212 7.413 -14.309 1.00 87.44 113 ASP A N 1
ATOM 915 C CA . ASP A 1 113 ? 3.025 7.715 -13.496 1.00 87.44 113 ASP A CA 1
ATOM 916 C C . ASP A 1 113 ? 1.770 6.989 -14.014 1.00 87.44 113 ASP A C 1
ATOM 918 O O . ASP A 1 113 ? 0.928 6.555 -13.224 1.00 87.44 113 ASP A O 1
ATOM 922 N N . ALA A 1 114 ? 1.682 6.774 -15.332 1.00 87.62 114 ALA A N 1
ATOM 923 C CA . ALA A 1 114 ? 0.615 5.995 -15.956 1.00 87.62 114 ALA A CA 1
ATOM 924 C C . ALA A 1 114 ? 0.641 4.522 -15.510 1.00 87.62 114 ALA A C 1
ATOM 926 O O . ALA A 1 114 ? -0.400 3.962 -15.156 1.00 87.62 114 ALA A O 1
ATOM 927 N N . ASP A 1 115 ? 1.824 3.907 -15.465 1.00 85.38 115 ASP A N 1
ATOM 928 C CA . ASP A 1 115 ? 1.989 2.518 -15.031 1.00 85.38 115 ASP A CA 1
ATOM 929 C C . ASP A 1 115 ? 1.774 2.361 -13.526 1.00 85.38 115 ASP A C 1
ATOM 931 O O . ASP A 1 115 ? 1.102 1.421 -13.100 1.00 85.38 115 ASP A O 1
ATOM 935 N N . LYS A 1 116 ? 2.264 3.308 -12.716 1.00 86.50 116 LYS A N 1
ATOM 936 C CA . LYS A 1 116 ? 2.000 3.348 -11.268 1.00 86.50 116 LYS A CA 1
ATOM 937 C C . LYS A 1 116 ? 0.506 3.395 -10.990 1.00 86.50 116 LYS A C 1
ATOM 939 O O . LYS A 1 116 ? 0.007 2.593 -10.202 1.00 86.50 116 LYS A O 1
ATOM 944 N N . LYS A 1 117 ? -0.214 4.294 -11.672 1.00 90.88 117 LYS A N 1
ATOM 945 C CA . LYS A 1 117 ? -1.672 4.399 -11.564 1.00 90.88 117 LYS A CA 1
ATOM 946 C C . LYS A 1 117 ? -2.346 3.089 -11.965 1.00 90.88 117 LYS A C 1
ATOM 948 O O . LYS A 1 117 ? -3.180 2.592 -11.219 1.00 90.88 117 LYS A O 1
ATOM 953 N N . LYS A 1 118 ? -1.953 2.495 -13.094 1.00 90.00 118 LYS A N 1
ATOM 954 C CA . LYS A 1 118 ? -2.515 1.226 -13.576 1.00 90.00 118 LYS A CA 1
ATOM 955 C C . LYS A 1 118 ? -2.318 0.084 -12.578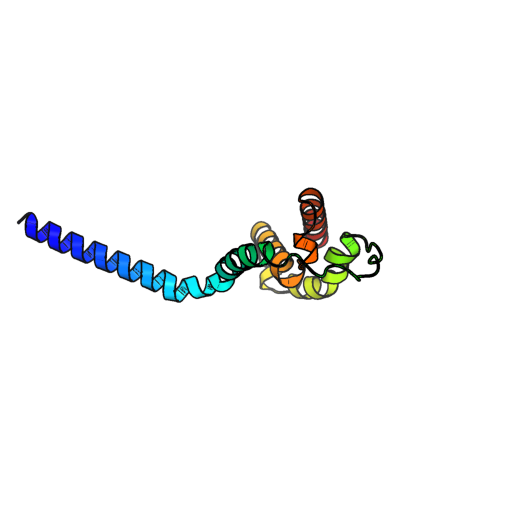 1.00 90.00 118 LYS A C 1
ATOM 957 O O . LYS A 1 118 ? -3.247 -0.679 -12.338 1.00 90.00 118 LYS A O 1
ATOM 962 N N . VAL A 1 119 ? -1.128 -0.036 -1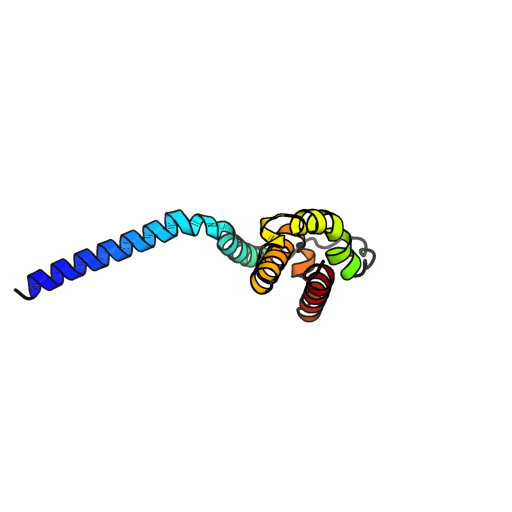1.990 1.00 92.38 119 VAL A N 1
ATOM 963 C CA . VAL A 1 119 ? -0.831 -1.061 -10.979 1.00 92.38 119 VAL A CA 1
ATOM 964 C C . VAL A 1 119 ? -1.662 -0.846 -9.718 1.00 92.38 119 VAL A C 1
ATOM 966 O O . VAL A 1 119 ? -2.248 -1.805 -9.221 1.00 92.38 119 VAL A O 1
ATOM 969 N N . LEU A 1 120 ? -1.756 0.391 -9.225 1.00 93.44 120 LEU A N 1
ATOM 970 C CA . LEU A 1 120 ? -2.571 0.721 -8.054 1.00 93.44 120 LEU A CA 1
ATOM 971 C C . LEU A 1 120 ? -4.060 0.453 -8.300 1.00 93.44 120 LEU A C 1
ATOM 973 O O . LEU A 1 120 ? -4.709 -0.152 -7.450 1.00 93.44 120 LEU A O 1
ATOM 977 N N . ASP A 1 121 ? -4.585 0.840 -9.464 1.00 93.25 121 ASP A N 1
ATOM 978 C CA . ASP A 1 121 ? -5.977 0.589 -9.848 1.00 93.25 121 ASP A CA 1
ATOM 979 C C . ASP A 1 121 ? -6.270 -0.922 -9.866 1.00 93.25 121 ASP A C 1
ATOM 981 O O . ASP A 1 121 ? -7.240 -1.368 -9.251 1.00 93.25 121 ASP A O 1
ATOM 985 N N . LEU A 1 122 ? -5.394 -1.724 -10.486 1.00 92.94 122 LEU A N 1
ATOM 986 C CA . LEU A 1 122 ? -5.515 -3.187 -10.519 1.00 92.94 122 LEU A CA 1
ATOM 987 C C . LEU A 1 122 ? -5.429 -3.810 -9.121 1.00 92.94 122 LEU A C 1
ATOM 989 O O . LEU A 1 122 ? -6.218 -4.694 -8.786 1.00 92.94 122 LEU A O 1
ATOM 993 N N . PHE A 1 123 ? -4.494 -3.345 -8.295 1.00 94.06 123 PHE A N 1
ATOM 994 C CA . PHE A 1 123 ? -4.315 -3.830 -6.930 1.00 94.06 123 PHE A CA 1
ATOM 995 C C . PHE A 1 123 ? -5.551 -3.546 -6.067 1.00 94.06 123 PHE A C 1
ATOM 997 O O . PHE A 1 123 ? -6.062 -4.439 -5.389 1.00 94.06 123 PHE A O 1
ATOM 1004 N N . MET A 1 124 ? -6.084 -2.322 -6.135 1.00 92.81 124 MET A N 1
ATOM 1005 C CA . MET A 1 124 ? -7.294 -1.937 -5.407 1.00 92.81 124 MET A CA 1
ATOM 1006 C C . MET A 1 124 ? -8.515 -2.698 -5.908 1.00 92.81 124 MET A C 1
ATOM 1008 O O . MET A 1 124 ? -9.284 -3.204 -5.096 1.00 92.81 124 MET A O 1
ATOM 1012 N N . GLN A 1 125 ? -8.689 -2.828 -7.223 1.00 91.25 125 GLN A N 1
ATOM 1013 C CA . GLN A 1 125 ? -9.794 -3.594 -7.798 1.00 91.25 125 GLN A CA 1
ATOM 1014 C C . GLN A 1 125 ? -9.772 -5.053 -7.332 1.00 91.25 125 GLN A C 1
ATOM 1016 O O . GLN A 1 125 ? -10.826 -5.634 -7.086 1.00 91.25 125 GLN A O 1
ATOM 1021 N N . ARG A 1 126 ? -8.577 -5.637 -7.189 1.00 90.81 126 ARG A N 1
ATOM 1022 C CA . ARG A 1 126 ? -8.413 -7.034 -6.790 1.00 90.81 126 ARG A CA 1
ATOM 1023 C C . ARG A 1 126 ? -8.688 -7.281 -5.308 1.00 90.81 126 ARG A C 1
ATOM 1025 O O . ARG A 1 126 ? -9.224 -8.336 -4.985 1.00 90.81 126 ARG A O 1
ATOM 1032 N N . TYR A 1 127 ? -8.308 -6.355 -4.426 1.00 91.25 127 TYR A N 1
ATOM 1033 C CA . TYR A 1 127 ? -8.235 -6.630 -2.985 1.00 91.25 127 TYR A CA 1
ATOM 1034 C C . TYR A 1 127 ? -9.111 -5.741 -2.094 1.00 91.25 127 TYR A C 1
ATOM 1036 O O . TYR A 1 127 ? -9.278 -6.058 -0.919 1.00 91.25 127 TYR A O 1
ATOM 1044 N N . LEU A 1 128 ? -9.689 -4.648 -2.608 1.00 85.25 128 LEU A N 1
ATOM 1045 C CA . LEU A 1 128 ? -10.527 -3.739 -1.809 1.00 85.25 128 LEU A CA 1
ATOM 1046 C C . LEU A 1 128 ? -11.862 -4.362 -1.391 1.00 85.25 128 LEU A C 1
ATOM 1048 O O . LEU A 1 128 ? -12.392 -4.032 -0.327 1.00 85.25 128 LEU A O 1
ATOM 1052 N N . VAL A 1 129 ? -12.392 -5.262 -2.214 1.00 69.94 129 VAL A N 1
ATOM 1053 C CA . VAL A 1 129 ? -13.652 -5.964 -1.959 1.00 69.94 129 VAL A CA 1
ATOM 1054 C C . VAL A 1 129 ? -13.426 -7.470 -2.133 1.00 69.94 129 VAL A C 1
ATOM 1056 O O . VAL A 1 129 ? -13.676 -7.990 -3.218 1.00 69.94 129 VAL A O 1
ATOM 1059 N N . PRO A 1 130 ? -12.891 -8.161 -1.112 1.00 57.34 130 PRO A N 1
ATOM 1060 C CA . PRO A 1 130 ? -12.942 -9.613 -1.024 1.00 57.34 130 PRO A CA 1
ATOM 1061 C C . PRO A 1 130 ? -14.257 -10.093 -0.399 1.00 57.34 130 PRO A C 1
ATOM 1063 O O . PRO A 1 130 ? -14.772 -9.405 0.518 1.00 57.34 130 PRO A O 1
#

Foldseek 3Di:
DVVVVVVVVVVVVVVVVVVVVVCCVVVVVVVPVVVCVVVVVVVVVPPPDPPPDDDDPDCDDLCVQQAVVCVVVLVVVCPDPVLVVDDLVVVLVSQVVCSVPPRCDPVLVVDDPVSVVVSSVSNCVVRSPD

Organism: NCBI:txid63561

Secondary structure (DSSP, 8-state):
-HHHHHHHHHHHHHHHHHHHHHHHHHHGGGGHHHHHHHHHHHHTTT--S------------HHIIIIITTHHHHHHHHHSHHHHTS-HHHHHHHHHHHIIIII--HHHHHS-HHHHHHHHHHHHHHHS--

Sequence (130 aa):
MRIRNSIALAVVVLLLFVSGIFYHLRYGRHDTFMSNFLAWKHESRSGGRDVGDRRPPQTIPLSARYVDKAAPDVAIFVSTPEFRKAPLDIRRMKLLEFFTLKVADRDFMLLSDADKKKVLDLFMQRYLVP

pLDDT: mean 75.61, std 16.98, range [42.66, 94.06]

Radius of gyration: 22.97 Å; chains: 1; bounding box: 44×62×53 Å